Protein AF-A0A7V6W655-F1 (afdb_monomer_lite)

Sequence (61 aa):
REKDPIVRFRNYLIKQDLATEKELDKIEAEVAKRMEDAVDFSMNSPEPDPAHVLDDVFYEG

Structur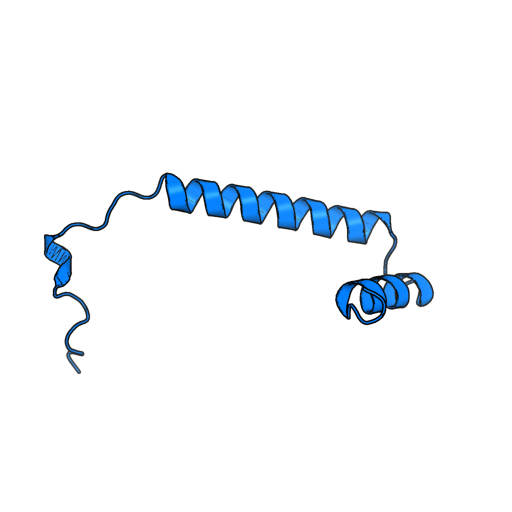e (mmCIF, N/CA/C/O backbone):
data_AF-A0A7V6W655-F1
#
_entry.id   AF-A0A7V6W655-F1
#
loop_
_atom_site.group_PDB
_atom_site.id
_atom_site.type_symbol
_atom_site.label_atom_id
_atom_site.label_alt_id
_atom_site.label_comp_id
_atom_site.label_asym_id
_atom_site.label_entity_id
_atom_site.label_seq_id
_atom_site.pdbx_PDB_ins_code
_atom_site.Cartn_x
_atom_site.Cartn_y
_atom_site.Cartn_z
_atom_site.occupancy
_atom_site.B_iso_or_equiv
_atom_site.auth_seq_id
_atom_site.auth_comp_id
_atom_site.auth_asym_id
_atom_site.auth_atom_id
_atom_site.pdbx_PDB_model_num
ATOM 1 N N . ARG A 1 1 ? -14.805 12.805 1.275 1.00 59.72 1 ARG A N 1
ATOM 2 C CA . ARG A 1 1 ? -14.122 12.116 2.399 1.00 59.72 1 ARG A CA 1
ATOM 3 C C . ARG A 1 1 ? -15.082 11.295 3.271 1.00 59.72 1 ARG A C 1
ATOM 5 O O . ARG A 1 1 ? -14.758 10.157 3.544 1.00 59.72 1 ARG A O 1
ATOM 12 N N . GLU A 1 2 ? -16.279 11.776 3.633 1.00 63.53 2 GLU A N 1
ATOM 13 C CA . GLU A 1 2 ? -17.227 11.026 4.501 1.00 63.53 2 GLU A CA 1
ATOM 14 C C . GLU A 1 2 ? -17.787 9.702 3.936 1.00 63.53 2 GLU A C 1
ATOM 16 O O . GLU A 1 2 ? -18.311 8.882 4.685 1.00 63.53 2 GLU A O 1
ATOM 21 N N . LYS A 1 3 ? -17.685 9.468 2.622 1.00 79.88 3 LYS A N 1
ATOM 22 C CA . LYS A 1 3 ? -18.178 8.246 1.958 1.00 79.88 3 LYS A CA 1
ATOM 23 C C . LYS A 1 3 ? -17.066 7.296 1.516 1.00 79.88 3 LYS A C 1
ATOM 25 O O . LYS A 1 3 ? -17.329 6.417 0.704 1.00 79.88 3 LYS A O 1
ATOM 30 N N . ASP A 1 4 ? -15.848 7.481 2.016 1.00 90.06 4 ASP A N 1
ATOM 31 C CA . ASP A 1 4 ? -14.735 6.604 1.666 1.00 90.06 4 ASP A CA 1
ATOM 32 C C . ASP A 1 4 ? -15.011 5.168 2.166 1.00 90.06 4 ASP A C 1
ATOM 34 O O . ASP A 1 4 ? -15.175 4.965 3.378 1.00 90.06 4 ASP A O 1
ATOM 38 N N . PRO A 1 5 ? -15.122 4.173 1.264 1.00 89.25 5 PRO A N 1
ATOM 39 C CA . PRO A 1 5 ? -15.413 2.799 1.651 1.00 89.25 5 PRO A CA 1
ATOM 40 C C . PRO A 1 5 ? -14.292 2.183 2.495 1.00 89.25 5 PRO A C 1
ATOM 42 O O . PRO A 1 5 ? -14.590 1.388 3.384 1.00 89.25 5 PRO A O 1
ATOM 45 N N . ILE A 1 6 ? -13.035 2.585 2.285 1.00 88.56 6 ILE A N 1
ATOM 46 C CA . ILE A 1 6 ? -11.874 2.046 3.001 1.00 88.56 6 ILE A CA 1
ATOM 47 C C . ILE A 1 6 ? -11.920 2.499 4.459 1.00 88.56 6 ILE A C 1
ATOM 49 O O . ILE A 1 6 ? -11.858 1.676 5.370 1.00 88.56 6 ILE A O 1
ATOM 53 N N . VAL A 1 7 ? -12.152 3.792 4.697 1.00 89.44 7 VAL A N 1
ATOM 54 C CA . VAL A 1 7 ? -12.270 4.342 6.059 1.00 89.44 7 VAL A CA 1
ATOM 55 C C . VAL A 1 7 ? -13.474 3.745 6.793 1.00 89.44 7 VAL A C 1
ATOM 57 O O . VAL A 1 7 ? -13.392 3.407 7.975 1.00 89.44 7 VAL A O 1
ATOM 60 N N . ARG A 1 8 ? -14.608 3.571 6.099 1.00 90.06 8 ARG A N 1
ATOM 61 C CA . ARG A 1 8 ? -15.804 2.943 6.686 1.00 90.06 8 ARG A CA 1
ATOM 62 C C . ARG A 1 8 ? -15.552 1.487 7.063 1.00 90.06 8 ARG A C 1
ATOM 64 O O . ARG A 1 8 ? -15.992 1.070 8.133 1.00 90.06 8 ARG A O 1
ATOM 71 N N . PHE A 1 9 ? -14.845 0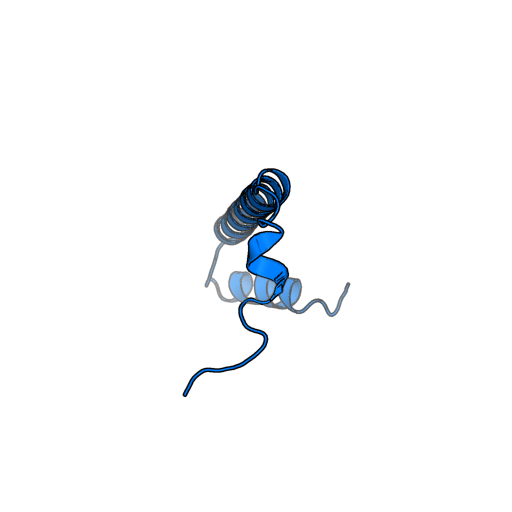.741 6.220 1.00 91.12 9 PHE A N 1
ATOM 72 C CA . PHE A 1 9 ? -14.515 -0.652 6.485 1.00 91.12 9 PHE A CA 1
ATOM 73 C C . PHE A 1 9 ? -13.485 -0.795 7.611 1.00 91.12 9 PHE A C 1
ATOM 75 O O . PHE A 1 9 ? -13.710 -1.584 8.524 1.00 91.12 9 PHE A O 1
ATOM 82 N N . ARG A 1 10 ? -12.445 0.051 7.644 1.00 90.44 10 ARG A N 1
ATOM 83 C CA . ARG A 1 10 ? -11.476 0.127 8.755 1.00 90.44 10 ARG A CA 1
ATOM 84 C C . ARG A 1 10 ? -12.189 0.315 10.098 1.00 90.44 10 ARG A C 1
ATOM 86 O O . ARG A 1 10 ? -11.989 -0.452 11.034 1.00 90.44 10 ARG A O 1
ATOM 93 N N . ASN A 1 11 ? -13.099 1.288 10.160 1.00 90.75 11 ASN A N 1
ATOM 94 C CA . ASN A 1 11 ? -13.892 1.560 11.359 1.00 90.75 11 ASN A CA 1
ATOM 95 C C . ASN A 1 11 ? -14.842 0.411 11.724 1.00 90.75 11 ASN A C 1
ATOM 97 O O . ASN A 1 11 ? -15.100 0.186 12.903 1.00 90.75 11 ASN A O 1
ATOM 101 N N . TYR A 1 12 ? -15.392 -0.295 10.735 1.00 92.75 12 TYR A N 1
ATOM 102 C CA . TYR A 1 12 ? -16.222 -1.473 10.972 1.00 92.75 12 TYR A CA 1
ATOM 103 C C . TYR A 1 12 ? -15.411 -2.613 11.600 1.00 92.75 12 TYR A C 1
ATOM 105 O O . TYR A 1 12 ? -15.846 -3.160 12.608 1.00 92.75 12 TYR A O 1
ATOM 113 N N . LEU A 1 13 ? -14.222 -2.914 11.071 1.00 91.88 13 LEU A N 1
ATOM 114 C CA . LEU A 1 13 ? -13.349 -3.976 11.585 1.00 91.88 13 LEU A CA 1
ATOM 115 C C . LEU A 1 13 ? -12.951 -3.740 13.047 1.00 91.88 13 LEU A C 1
ATOM 117 O O . LEU A 1 13 ? -13.060 -4.654 13.860 1.00 91.88 13 LEU A O 1
ATOM 121 N N . ILE A 1 14 ? -12.592 -2.500 13.395 1.00 92.38 14 ILE A N 1
ATOM 122 C CA . ILE A 1 14 ? -12.260 -2.120 14.777 1.00 92.38 14 ILE A CA 1
ATOM 123 C C . IL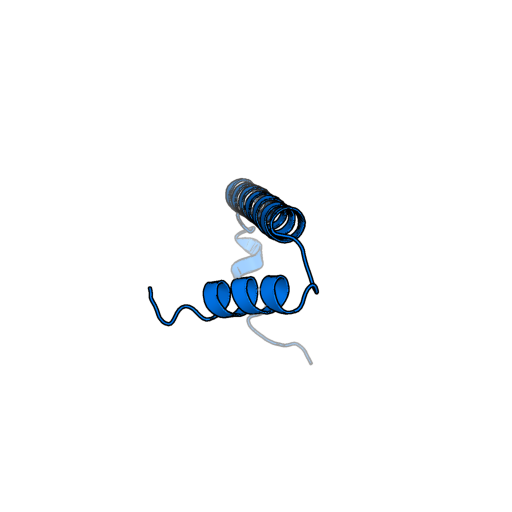E A 1 14 ? -13.490 -2.237 15.684 1.00 92.38 14 ILE A C 1
ATOM 125 O O . ILE A 1 14 ? -13.416 -2.801 16.769 1.00 92.38 14 ILE A O 1
ATOM 129 N N . LYS A 1 15 ? -14.655 -1.743 15.238 1.00 93.62 15 LYS A N 1
ATOM 130 C CA . LYS A 1 15 ? -15.901 -1.811 16.024 1.00 93.62 15 LYS A CA 1
ATOM 131 C C . LYS A 1 15 ? -16.396 -3.232 16.273 1.00 93.62 15 LYS A C 1
ATOM 133 O O . LYS A 1 15 ? -17.168 -3.428 17.204 1.00 93.62 15 LYS A O 1
ATOM 138 N N . GLN A 1 16 ? -16.055 -4.177 15.404 1.00 94.31 16 GLN A N 1
ATOM 139 C CA . GLN A 1 16 ? -16.421 -5.584 15.552 1.00 94.31 16 GLN A CA 1
ATOM 140 C C . GLN A 1 16 ? -15.332 -6.409 16.258 1.00 94.31 16 GLN A C 1
ATOM 142 O O . GLN A 1 16 ? -15.478 -7.625 16.330 1.00 94.31 16 GLN A O 1
ATOM 147 N N . ASP A 1 17 ? -14.266 -5.772 16.764 1.00 90.38 17 ASP A N 1
ATOM 148 C CA . ASP A 1 17 ? -13.121 -6.444 17.406 1.00 90.38 17 ASP A CA 1
ATOM 149 C C . ASP A 1 17 ? -12.454 -7.495 16.487 1.00 90.38 17 ASP A C 1
ATOM 151 O O . ASP A 1 17 ? -11.913 -8.508 16.923 1.00 90.38 17 ASP A O 1
ATOM 155 N N . LEU A 1 18 ? -12.530 -7.267 15.169 1.00 91.12 18 LEU A N 1
ATOM 156 C CA . LEU A 1 18 ? -11.972 -8.154 14.142 1.00 91.12 18 LEU A CA 1
ATOM 157 C C . LEU A 1 18 ? -10.517 -7.820 13.805 1.00 91.12 18 LEU A C 1
ATOM 159 O O . LEU A 1 18 ? -9.817 -8.652 13.233 1.00 91.12 18 LEU A O 1
ATOM 163 N N . ALA A 1 19 ? -10.086 -6.593 14.101 1.00 90.38 19 ALA A N 1
ATOM 164 C CA . ALA A 1 19 ? -8.722 -6.125 13.904 1.00 90.38 19 ALA A CA 1
ATOM 165 C C . ALA A 1 19 ? -8.440 -4.913 14.796 1.00 90.38 19 ALA A C 1
ATOM 167 O O . ALA A 1 19 ? -9.320 -4.085 15.050 1.00 90.38 19 ALA A O 1
ATOM 168 N N . THR A 1 20 ? -7.190 -4.772 15.218 1.00 92.12 20 THR A N 1
ATOM 169 C CA . THR A 1 20 ? -6.706 -3.603 15.955 1.00 92.12 20 THR A CA 1
ATOM 170 C C . THR A 1 20 ? -6.213 -2.511 15.007 1.00 92.12 20 THR A C 1
ATOM 172 O O . THR A 1 20 ? -5.795 -2.779 13.881 1.00 92.12 20 THR A O 1
ATOM 175 N N . GLU A 1 21 ? -6.185 -1.259 15.476 1.00 90.81 21 GLU A N 1
ATOM 176 C CA . GLU A 1 21 ? -5.607 -0.150 14.700 1.00 90.81 21 GLU A CA 1
ATOM 177 C C . GLU A 1 21 ? -4.165 -0.442 14.272 1.00 90.81 21 GLU A C 1
ATOM 179 O O . GLU A 1 21 ? -3.821 -0.241 13.114 1.00 90.81 21 GLU A O 1
ATOM 184 N N . LYS A 1 22 ? -3.356 -1.023 15.166 1.00 92.75 22 LYS A N 1
ATOM 185 C CA . LYS A 1 22 ? -1.955 -1.364 14.884 1.00 92.75 22 LYS A CA 1
ATOM 186 C C . LYS A 1 22 ? -1.797 -2.386 13.761 1.00 92.75 22 LYS A C 1
ATOM 188 O O . LYS A 1 22 ? -0.839 -2.298 13.000 1.00 92.75 22 LYS A O 1
ATOM 193 N N . GLU A 1 23 ? -2.685 -3.373 13.674 1.00 92.00 23 GLU A N 1
ATOM 194 C CA . GLU A 1 23 ? -2.646 -4.371 12.600 1.00 92.00 23 GLU A CA 1
ATOM 195 C C . GLU A 1 23 ? -3.006 -3.747 11.254 1.00 92.00 23 GLU A C 1
ATOM 197 O O . GLU A 1 23 ? -2.336 -4.013 10.258 1.00 92.00 23 GLU A O 1
ATOM 202 N N . LEU A 1 24 ? -4.016 -2.876 11.233 1.00 92.00 24 LEU A N 1
ATOM 203 C CA . LEU A 1 24 ? -4.433 -2.168 10.022 1.00 92.00 24 LEU A CA 1
ATOM 204 C C . LEU A 1 24 ? -3.347 -1.190 9.554 1.00 92.00 24 LEU A C 1
ATOM 206 O O . LEU A 1 24 ? -2.998 -1.190 8.376 1.00 92.00 24 LEU A O 1
ATOM 210 N N . ASP A 1 25 ? -2.732 -0.451 10.477 1.00 92.88 25 ASP A N 1
ATOM 211 C CA . ASP A 1 25 ? -1.629 0.467 10.173 1.00 92.88 25 ASP A CA 1
ATOM 212 C C . ASP A 1 25 ? -0.390 -0.287 9.661 1.00 92.88 25 ASP A C 1
ATOM 214 O O . ASP A 1 25 ? 0.307 0.172 8.755 1.00 92.88 25 ASP A O 1
ATOM 218 N N . LYS A 1 26 ? -0.122 -1.486 10.200 1.00 95.06 26 LYS A N 1
ATOM 219 C CA . LYS A 1 26 ? 0.954 -2.352 9.704 1.00 95.06 26 LYS A CA 1
ATOM 220 C C . LYS A 1 26 ? 0.696 -2.797 8.264 1.00 95.06 26 LYS A C 1
ATOM 222 O O . LYS A 1 26 ? 1.620 -2.769 7.457 1.00 95.06 26 LYS A O 1
ATOM 227 N N . ILE A 1 27 ? -0.539 -3.179 7.935 1.00 92.69 27 ILE A N 1
ATOM 228 C CA . ILE A 1 27 ? -0.919 -3.555 6.566 1.00 92.69 27 ILE A CA 1
ATOM 229 C C . ILE A 1 27 ? -0.722 -2.369 5.616 1.00 92.69 27 ILE A C 1
ATOM 231 O O . ILE A 1 27 ? -0.143 -2.543 4.546 1.00 92.69 27 ILE A O 1
ATOM 235 N N . GLU A 1 28 ? -1.146 -1.166 6.006 1.00 92.25 28 GLU A N 1
ATOM 236 C CA . GLU A 1 28 ? -0.943 0.044 5.198 1.00 92.25 28 GLU A CA 1
ATOM 237 C C . GLU A 1 28 ? 0.548 0.314 4.942 1.00 92.25 28 GLU A C 1
ATOM 239 O O . GLU A 1 28 ? 0.940 0.571 3.802 1.00 92.25 28 GLU A O 1
ATOM 244 N N . ALA A 1 29 ? 1.396 0.176 5.966 1.00 94.19 29 ALA A N 1
ATOM 245 C CA . ALA A 1 29 ? 2.843 0.338 5.830 1.00 94.19 29 ALA A CA 1
ATOM 246 C C . ALA A 1 29 ? 3.480 -0.730 4.921 1.00 94.19 29 ALA A C 1
ATOM 248 O O . ALA A 1 29 ? 4.332 -0.414 4.089 1.00 94.19 29 ALA A O 1
ATOM 249 N N . GLU A 1 30 ? 3.064 -1.994 5.043 1.00 95.62 30 GLU A N 1
ATOM 250 C CA . GLU A 1 30 ? 3.540 -3.075 4.173 1.00 95.62 30 GLU A CA 1
ATOM 251 C C . GLU A 1 30 ? 3.138 -2.850 2.710 1.00 95.62 30 GLU A C 1
ATOM 253 O O . GLU A 1 30 ? 3.943 -3.080 1.808 1.00 95.62 30 GLU A O 1
ATOM 258 N N . VAL A 1 31 ? 1.913 -2.379 2.460 1.00 94.81 31 VAL A N 1
ATOM 259 C CA . VAL A 1 31 ? 1.442 -2.048 1.109 1.00 94.81 31 VAL A CA 1
ATOM 260 C C . VAL A 1 31 ? 2.210 -0.858 0.543 1.00 94.81 31 VAL A C 1
ATOM 262 O O . VAL A 1 31 ? 2.642 -0.924 -0.606 1.00 94.81 31 VAL A O 1
ATOM 265 N N . ALA A 1 32 ? 2.432 0.195 1.334 1.00 93.88 32 ALA A N 1
ATOM 266 C CA . ALA A 1 32 ? 3.213 1.354 0.905 1.00 93.88 32 ALA A CA 1
ATOM 267 C C . ALA A 1 32 ? 4.627 0.947 0.468 1.00 93.88 32 ALA A C 1
ATOM 269 O O . ALA A 1 32 ? 5.074 1.344 -0.606 1.00 93.88 32 ALA A O 1
ATOM 270 N N . LYS A 1 33 ? 5.279 0.070 1.239 1.00 95.38 33 LYS A N 1
ATOM 271 C CA . LYS A 1 33 ? 6.593 -0.468 0.882 1.00 95.38 33 LYS A CA 1
ATOM 272 C C . LYS A 1 33 ? 6.561 -1.279 -0.416 1.00 95.38 33 LYS A C 1
ATOM 274 O O . LYS A 1 33 ? 7.406 -1.084 -1.277 1.00 95.38 33 LYS A O 1
ATOM 279 N N . ARG A 1 34 ? 5.566 -2.155 -0.599 1.00 95.38 34 ARG A N 1
ATOM 280 C CA . ARG A 1 34 ? 5.425 -2.920 -1.855 1.00 95.38 34 ARG A CA 1
ATOM 281 C C . ARG A 1 34 ? 5.227 -2.013 -3.068 1.00 95.38 34 ARG A C 1
ATOM 283 O O . ARG A 1 34 ? 5.688 -2.350 -4.152 1.00 95.38 34 ARG A O 1
ATOM 290 N N . MET A 1 35 ? 4.521 -0.896 -2.896 1.00 94.88 35 MET A N 1
ATOM 291 C CA . MET A 1 35 ? 4.339 0.090 -3.959 1.00 94.88 35 MET A CA 1
ATOM 292 C C . MET A 1 35 ? 5.648 0.802 -4.299 1.00 94.88 35 MET A C 1
ATOM 294 O O . MET A 1 35 ? 5.925 0.990 -5.477 1.00 94.88 35 MET A O 1
ATOM 298 N N . GLU A 1 36 ? 6.451 1.160 -3.297 1.00 94.06 36 GLU A N 1
ATOM 299 C CA . GLU A 1 36 ? 7.790 1.727 -3.496 1.00 94.06 36 GLU A CA 1
ATOM 300 C C . GLU A 1 36 ? 8.692 0.750 -4.262 1.00 94.06 36 GLU A C 1
ATOM 302 O O . GLU A 1 36 ? 9.190 1.094 -5.332 1.00 94.06 36 GLU A O 1
ATOM 307 N N . ASP A 1 37 ? 8.768 -0.507 -3.813 1.00 94.25 37 ASP A N 1
ATOM 308 C CA . ASP A 1 37 ? 9.547 -1.559 -4.480 1.00 94.25 37 ASP A CA 1
ATOM 309 C C . ASP A 1 37 ? 9.094 -1.771 -5.946 1.00 94.25 37 ASP A C 1
ATOM 311 O O . ASP A 1 37 ? 9.911 -1.995 -6.841 1.00 94.25 37 ASP A O 1
ATOM 315 N N . ALA A 1 38 ? 7.784 -1.692 -6.219 1.00 94.06 38 ALA A N 1
ATOM 316 C CA . ALA A 1 38 ? 7.234 -1.827 -7.569 1.00 94.06 38 ALA A CA 1
ATOM 317 C C . ALA A 1 38 ? 7.574 -0.631 -8.473 1.00 94.06 38 ALA A C 1
ATOM 319 O O . ALA A 1 38 ? 7.846 -0.815 -9.662 1.00 94.06 38 ALA A O 1
ATOM 320 N N . VAL A 1 39 ? 7.566 0.587 -7.924 1.00 93.94 39 VAL A N 1
ATOM 321 C CA . VAL A 1 39 ? 7.981 1.797 -8.648 1.00 93.94 39 VAL A CA 1
ATOM 322 C C . VAL A 1 39 ? 9.469 1.725 -8.972 1.00 93.94 39 VAL A C 1
ATOM 324 O O . VAL A 1 39 ? 9.849 1.958 -10.119 1.00 93.94 39 VAL A O 1
ATOM 327 N N . ASP A 1 40 ? 10.294 1.325 -8.008 1.00 93.81 40 ASP A N 1
ATOM 328 C CA . ASP A 1 40 ? 11.732 1.156 -8.209 1.00 93.81 40 ASP A CA 1
ATOM 329 C C . ASP A 1 40 ? 12.032 0.089 -9.261 1.00 93.81 40 ASP A C 1
ATOM 331 O O . ASP A 1 40 ? 12.878 0.299 -10.133 1.00 93.81 40 ASP A O 1
ATOM 335 N N . PHE A 1 41 ? 11.319 -1.038 -9.237 1.00 92.69 41 PHE A N 1
ATOM 336 C CA . PHE A 1 41 ? 11.433 -2.054 -10.280 1.00 92.69 41 PHE A CA 1
ATOM 337 C C . PHE A 1 41 ? 11.071 -1.488 -11.657 1.00 92.69 41 PHE A C 1
ATOM 339 O O . PHE A 1 41 ? 11.816 -1.685 -12.61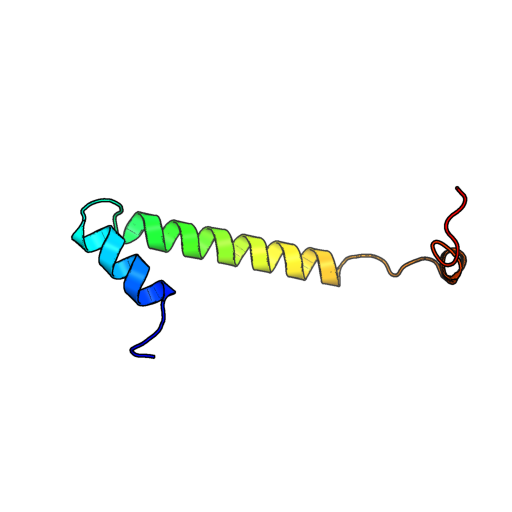2 1.00 92.69 41 PHE A O 1
ATOM 346 N N . SER A 1 42 ? 9.965 -0.745 -11.759 1.00 91.06 42 SER A N 1
ATOM 347 C CA . SER A 1 42 ? 9.536 -0.147 -13.025 1.00 91.06 42 SER A CA 1
ATOM 348 C C . SER A 1 42 ? 10.551 0.855 -13.576 1.00 91.06 42 SER A C 1
ATOM 350 O O . SER A 1 42 ? 10.734 0.907 -14.787 1.00 91.06 42 SER A O 1
ATOM 352 N N . MET A 1 43 ? 11.193 1.648 -12.715 1.00 90.19 43 MET A N 1
ATOM 353 C CA . MET A 1 43 ? 12.175 2.657 -13.131 1.00 90.19 43 MET A CA 1
ATOM 354 C C . MET A 1 43 ? 13.534 2.056 -13.497 1.00 90.19 43 MET A C 1
ATOM 356 O O . MET A 1 43 ? 14.245 2.611 -14.330 1.00 90.19 43 MET A O 1
ATOM 360 N N . ASN A 1 44 ? 13.903 0.938 -12.871 1.00 92.19 44 ASN A N 1
ATOM 361 C CA . ASN A 1 44 ? 15.166 0.247 -13.133 1.00 92.19 44 ASN A CA 1
ATOM 362 C C . ASN A 1 44 ? 15.033 -0.876 -14.171 1.00 92.19 44 ASN A C 1
ATOM 364 O O . ASN A 1 44 ? 16.032 -1.517 -14.506 1.00 92.19 44 ASN A O 1
ATOM 368 N N . SER A 1 45 ? 13.820 -1.144 -14.661 1.00 90.44 45 SER A N 1
ATOM 369 C CA . SER A 1 45 ? 13.599 -2.147 -15.695 1.00 90.44 45 SER A CA 1
ATOM 370 C C . SER A 1 45 ? 14.274 -1.695 -16.992 1.00 90.44 45 SER A C 1
ATOM 372 O O . SER A 1 45 ? 14.097 -0.546 -17.400 1.00 90.44 45 SER A O 1
ATOM 374 N N . PRO A 1 46 ? 15.043 -2.571 -17.660 1.00 86.50 46 PRO A N 1
ATOM 375 C CA . PRO A 1 46 ? 15.608 -2.247 -18.959 1.00 86.50 46 PRO A CA 1
ATOM 376 C C . PRO A 1 46 ? 14.493 -1.994 -19.976 1.00 86.50 46 PRO A C 1
ATOM 378 O O . PRO A 1 46 ? 13.421 -2.603 -19.908 1.00 86.50 46 PRO A O 1
ATOM 381 N N . GLU A 1 47 ? 14.778 -1.115 -20.933 1.00 84.81 47 GLU A N 1
ATOM 382 C CA . GLU A 1 47 ? 13.924 -0.920 -22.102 1.00 84.81 47 GLU A CA 1
ATOM 383 C C . GLU A 1 47 ? 13.804 -2.236 -22.891 1.00 84.81 47 GLU A C 1
ATOM 385 O O . GLU A 1 47 ? 14.787 -2.986 -22.987 1.00 84.81 47 GLU A O 1
ATOM 390 N N . PRO A 1 48 ? 12.625 -2.537 -23.459 1.00 83.94 48 PRO A N 1
ATOM 391 C CA . PRO A 1 48 ? 12.454 -3.710 -24.303 1.00 83.94 48 PRO A CA 1
ATOM 392 C C . PRO A 1 48 ? 13.341 -3.609 -25.552 1.00 83.94 48 PRO A C 1
ATOM 394 O O . PRO A 1 48 ? 13.548 -2.525 -26.101 1.00 83.94 48 PRO A O 1
ATOM 397 N N . ASP A 1 49 ? 13.859 -4.748 -26.020 1.00 85.69 49 ASP A N 1
ATOM 398 C CA . ASP A 1 49 ? 14.661 -4.794 -27.246 1.00 85.69 49 ASP A CA 1
ATOM 399 C C . ASP A 1 49 ? 13.784 -4.408 -28.456 1.00 85.69 49 ASP A C 1
ATOM 401 O O . ASP A 1 49 ? 12.738 -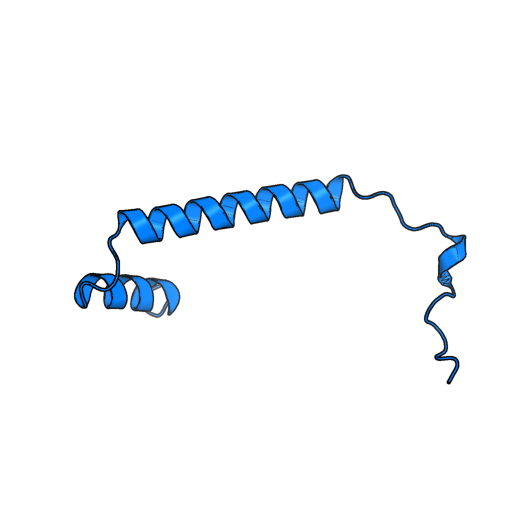5.031 -28.673 1.00 85.69 49 ASP A O 1
ATOM 405 N N . PRO A 1 50 ? 14.195 -3.424 -29.281 1.00 81.12 50 PRO A N 1
ATOM 406 C CA . PRO A 1 50 ? 13.495 -3.066 -30.512 1.00 81.12 50 PRO A CA 1
ATOM 407 C C . PRO A 1 50 ? 13.243 -4.240 -31.473 1.00 81.12 50 PRO A C 1
ATOM 409 O O . PRO A 1 50 ? 12.333 -4.157 -32.297 1.00 81.12 50 PRO A O 1
ATOM 412 N N . ALA A 1 51 ? 14.023 -5.324 -31.392 1.00 83.44 51 ALA A N 1
ATOM 413 C CA . ALA A 1 51 ? 13.806 -6.533 -32.184 1.00 83.44 51 ALA A CA 1
ATOM 414 C C . ALA A 1 51 ? 12.466 -7.233 -31.876 1.00 83.44 51 ALA A C 1
ATOM 416 O O . ALA A 1 51 ? 11.910 -7.870 -32.767 1.00 83.44 51 ALA A O 1
ATOM 417 N N . HIS A 1 52 ? 11.924 -7.062 -30.664 1.00 80.81 52 HIS A N 1
ATOM 418 C CA . HIS A 1 52 ? 10.660 -7.659 -30.212 1.00 80.81 52 HIS A CA 1
ATOM 419 C C . HIS A 1 52 ? 9.416 -6.824 -30.577 1.00 80.81 52 HIS A C 1
ATOM 421 O O . HIS A 1 52 ? 8.308 -7.141 -30.164 1.00 80.81 52 HIS A O 1
ATOM 427 N N . VAL A 1 53 ? 9.556 -5.748 -31.363 1.00 82.88 53 VAL A N 1
ATOM 428 C CA . VAL A 1 53 ? 8.437 -4.848 -31.726 1.00 82.88 53 VAL A CA 1
ATOM 429 C C . VAL A 1 53 ? 7.294 -5.548 -32.473 1.00 82.88 53 VAL A C 1
ATOM 431 O O . VAL A 1 53 ? 6.155 -5.088 -32.404 1.00 82.88 53 VAL A O 1
ATOM 434 N N . LEU A 1 54 ? 7.591 -6.612 -33.224 1.00 84.62 54 LEU A N 1
ATOM 435 C CA . LEU A 1 54 ? 6.597 -7.373 -33.992 1.00 84.62 54 LEU A CA 1
ATOM 436 C C . LEU A 1 54 ? 6.128 -8.648 -33.280 1.00 84.62 54 LEU A C 1
ATOM 438 O O . LEU A 1 54 ? 5.272 -9.356 -33.818 1.00 84.62 54 LEU A O 1
ATOM 442 N N . ASP A 1 55 ? 6.665 -8.930 -32.093 1.00 81.75 55 ASP A N 1
ATOM 443 C CA . ASP A 1 55 ? 6.210 -10.050 -31.280 1.00 81.75 55 ASP A CA 1
ATOM 444 C C . ASP A 1 55 ? 4.766 -9.778 -30.815 1.00 81.75 55 ASP A C 1
ATOM 446 O O . ASP A 1 55 ? 4.338 -8.630 -30.685 1.00 81.75 55 ASP A O 1
ATOM 450 N N . ASP A 1 56 ? 3.975 -10.839 -30.643 1.00 79.00 56 ASP A N 1
ATOM 451 C CA . ASP A 1 56 ? 2.560 -10.793 -30.232 1.00 79.00 56 ASP A CA 1
ATOM 452 C C . ASP A 1 56 ? 1.580 -10.077 -31.193 1.00 79.00 56 ASP A C 1
ATOM 454 O O . ASP A 1 56 ? 0.401 -9.905 -30.872 1.00 79.00 56 ASP A O 1
ATOM 458 N N . VAL A 1 57 ? 2.012 -9.703 -32.406 1.00 81.62 57 VAL A N 1
ATOM 459 C CA . VAL A 1 57 ? 1.129 -9.088 -33.423 1.00 81.62 57 VAL A CA 1
ATOM 460 C C . VAL A 1 57 ? 0.144 -10.099 -34.025 1.00 81.62 57 VAL A C 1
ATOM 462 O O . VAL A 1 57 ? -0.991 -9.741 -34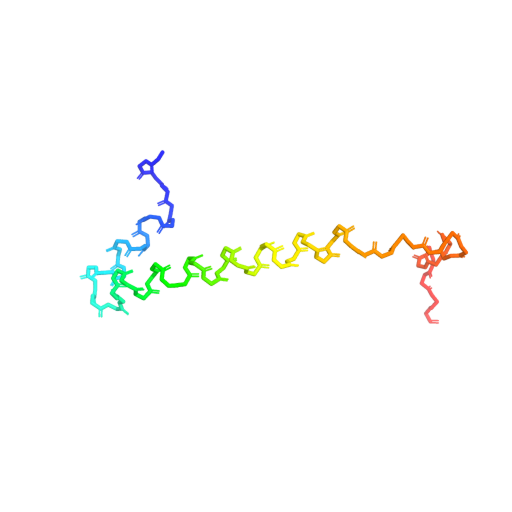.348 1.00 81.62 57 VAL A O 1
ATOM 465 N N . PHE A 1 58 ? 0.546 -11.365 -34.161 1.00 73.50 58 PHE A N 1
ATOM 466 C CA . PHE A 1 58 ? -0.322 -12.453 -34.612 1.00 73.50 58 PHE A CA 1
ATOM 467 C C . PHE A 1 58 ? -0.242 -13.636 -33.647 1.00 73.50 58 PHE A C 1
ATOM 469 O O . PHE A 1 58 ? 0.832 -13.998 -33.179 1.00 73.50 58 PHE A O 1
ATOM 476 N N . TYR A 1 59 ? -1.389 -14.258 -33.381 1.00 73.31 59 TYR A N 1
ATOM 477 C CA . TYR A 1 59 ? -1.465 -15.518 -32.649 1.00 73.31 59 TYR A CA 1
ATOM 478 C C . TYR A 1 59 ? -1.231 -16.683 -33.621 1.00 73.31 59 TYR A C 1
ATOM 480 O O . TYR A 1 59 ? -2.047 -16.896 -34.521 1.00 73.31 59 TYR A O 1
ATOM 488 N N . GLU A 1 60 ? -0.135 -17.427 -33.458 1.00 69.12 60 GLU A N 1
ATOM 489 C CA . GLU A 1 60 ? 0.059 -18.714 -34.138 1.00 69.12 60 GLU A CA 1
ATOM 490 C C . GLU A 1 60 ? -0.720 -19.790 -33.366 1.00 69.12 60 GLU A C 1
ATOM 492 O O . GLU A 1 60 ? -0.352 -20.164 -32.252 1.00 69.12 60 GLU A O 1
ATOM 497 N N . GLY A 1 61 ? -1.862 -20.203 -33.926 1.00 60.78 61 GLY A N 1
ATOM 498 C CA . GLY A 1 61 ? -2.715 -21.269 -33.389 1.00 60.78 61 GLY A CA 1
ATOM 499 C C . GLY A 1 61 ? -2.241 -22.671 -33.740 1.00 60.78 61 GLY A C 1
ATOM 500 O O . GLY A 1 61 ? -1.566 -22.832 -34.781 1.00 60.78 61 GLY A O 1
#

Secondary structure (DSSP, 8-state):
-TT-HHHHHHHHHHHTTSS-HHHHHHHHHHHHHHHHHHHHHHHHSPPPPGGGGGTTSS---

Foldseek 3Di:
DVPPPVVVVVVVCVVVVNDDPVVVVVVVVVVVVVVVVVVVCVVPPDDDDPVCVCPPVDDDD

pLDDT: mean 87.8, std 8.39, range [59.72, 95.62]

Radius of gyration: 20.86 Å; chains: 1; bounding box: 34×33×52 Å